Protein AF-A0A1M6N643-F1 (afdb_monomer_lite)

InterPro domains:
  IPR009057 Homedomain-like superfamily [SSF46689] (5-41)

pLDDT: mean 73.68, std 12.25, range [44.78, 88.69]

Organism: NCBI:txid1123349

Structure (mmCIF, N/CA/C/O backbone):
data_AF-A0A1M6N643-F1
#
_entry.id   AF-A0A1M6N643-F1
#
loop_
_atom_site.group_PDB
_atom_site.id
_atom_site.type_symbol
_atom_site.label_atom_id
_atom_site.label_alt_id
_atom_site.label_comp_id
_atom_site.label_asym_id
_atom_site.label_entity_id
_atom_site.label_seq_id
_atom_site.pdbx_PDB_ins_code
_atom_site.Cartn_x
_atom_site.Cartn_y
_atom_site.Cartn_z
_atom_site.occupancy
_atom_site.B_iso_or_equiv
_atom_site.auth_seq_id
_atom_site.auth_comp_id
_atom_site.auth_asym_id
_atom_site.auth_atom_id
_atom_site.pdbx_PDB_model_num
ATOM 1 N N . MET A 1 1 ? 25.553 -9.862 -13.606 1.00 44.78 1 MET A N 1
ATOM 2 C CA . MET A 1 1 ? 24.177 -9.997 -14.134 1.00 44.78 1 MET A CA 1
ATOM 3 C C . MET A 1 1 ? 23.199 -9.663 -13.008 1.00 44.78 1 MET A C 1
ATOM 5 O O . MET A 1 1 ? 22.861 -10.541 -12.227 1.00 44.78 1 MET A O 1
ATOM 9 N N . ALA A 1 2 ? 22.821 -8.393 -12.832 1.00 51.00 2 ALA A N 1
ATOM 10 C CA . ALA A 1 2 ? 21.867 -8.010 -11.789 1.00 51.00 2 ALA A CA 1
ATOM 11 C C . ALA A 1 2 ? 20.448 -8.261 -12.317 1.00 51.00 2 ALA A C 1
ATOM 13 O O . ALA A 1 2 ? 19.911 -7.473 -13.092 1.00 51.00 2 ALA A O 1
ATOM 14 N N . LYS A 1 3 ? 19.897 -9.428 -11.965 1.00 50.00 3 LYS A N 1
ATOM 15 C CA . LYS A 1 3 ? 18.512 -9.830 -12.239 1.00 50.00 3 LYS A CA 1
ATOM 16 C C . LYS A 1 3 ? 17.579 -8.692 -11.822 1.00 50.00 3 LYS A C 1
ATOM 18 O O . LYS A 1 3 ? 17.641 -8.255 -10.677 1.00 50.00 3 LYS A O 1
ATOM 23 N N . GLY A 1 4 ? 16.756 -8.227 -12.761 1.00 50.94 4 GLY A N 1
ATOM 24 C CA . GLY A 1 4 ? 15.863 -7.083 -12.615 1.00 50.94 4 GLY A CA 1
ATOM 25 C C . GLY A 1 4 ? 14.992 -7.163 -11.367 1.00 50.94 4 GLY A C 1
ATOM 26 O O . GLY A 1 4 ? 13.903 -7.735 -11.386 1.00 50.94 4 GLY A O 1
ATOM 27 N N . GLN A 1 5 ? 15.461 -6.549 -10.282 1.00 58.66 5 GLN A N 1
ATOM 28 C CA . GLN A 1 5 ? 14.597 -6.166 -9.182 1.00 58.66 5 GLN A CA 1
ATOM 29 C C . GLN A 1 5 ? 13.633 -5.147 -9.776 1.00 58.66 5 GLN A C 1
ATOM 31 O O . GLN A 1 5 ? 14.049 -4.039 -10.117 1.00 58.66 5 GLN A O 1
ATOM 36 N N . LYS A 1 6 ? 12.366 -5.543 -9.963 1.00 61.00 6 LYS A N 1
ATOM 37 C CA . LYS A 1 6 ? 11.274 -4.606 -10.231 1.00 61.00 6 LYS A CA 1
ATOM 38 C C . LYS A 1 6 ? 11.313 -3.587 -9.097 1.00 61.00 6 LYS A C 1
ATOM 40 O O . LYS A 1 6 ? 10.878 -3.861 -7.980 1.00 61.00 6 LYS A O 1
ATOM 45 N N . ARG A 1 7 ? 11.968 -2.458 -9.352 1.00 65.19 7 ARG A N 1
ATOM 46 C CA . ARG A 1 7 ? 12.119 -1.365 -8.404 1.00 65.19 7 ARG A CA 1
ATOM 47 C C . ARG A 1 7 ? 10.781 -0.651 -8.433 1.00 65.19 7 ARG A C 1
ATOM 49 O O . ARG A 1 7 ? 10.578 0.273 -9.210 1.00 65.19 7 ARG A O 1
ATOM 56 N N . TYR A 1 8 ? 9.835 -1.175 -7.663 1.00 72.06 8 TYR A N 1
ATOM 57 C CA . TYR A 1 8 ? 8.590 -0.474 -7.414 1.00 72.06 8 TYR A CA 1
ATOM 58 C C . TYR A 1 8 ? 8.953 0.903 -6.862 1.00 72.06 8 TYR A C 1
ATOM 60 O O . TYR A 1 8 ? 9.762 1.012 -5.933 1.00 72.06 8 TYR A O 1
ATOM 68 N N . THR A 1 9 ? 8.431 1.949 -7.496 1.00 79.62 9 THR A N 1
ATOM 69 C CA . THR A 1 9 ? 8.640 3.318 -7.037 1.00 79.62 9 THR A CA 1
ATOM 70 C C . THR A 1 9 ? 8.006 3.480 -5.657 1.00 79.62 9 THR A C 1
ATOM 72 O O . THR A 1 9 ? 7.093 2.742 -5.281 1.00 79.62 9 THR A O 1
ATOM 75 N N . GLN A 1 10 ? 8.505 4.437 -4.874 1.00 79.50 10 GLN A N 1
ATOM 76 C CA . GLN A 1 10 ? 7.919 4.736 -3.564 1.00 79.50 10 GLN A CA 1
ATOM 77 C C . GLN A 1 10 ? 6.44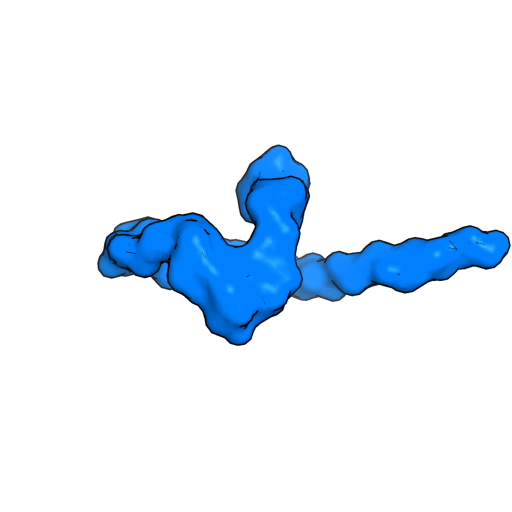4 5.131 -3.699 1.00 79.50 10 GLN A C 1
ATOM 79 O O . GLN A 1 10 ? 5.627 4.720 -2.888 1.00 79.50 10 GLN A O 1
ATOM 84 N N . GLU A 1 11 ? 6.103 5.844 -4.774 1.00 81.12 11 GLU A N 1
ATOM 85 C CA . GLU A 1 11 ? 4.730 6.214 -5.114 1.00 81.12 11 GLU A CA 1
ATOM 86 C C . GLU A 1 11 ? 3.836 4.983 -5.294 1.00 81.12 11 GLU A C 1
ATOM 88 O O . GLU A 1 11 ? 2.793 4.882 -4.660 1.00 81.12 11 GLU A O 1
ATOM 93 N N . PHE A 1 12 ? 4.306 3.983 -6.045 1.00 81.44 12 PHE A N 1
ATOM 94 C CA . PHE A 1 12 ? 3.578 2.731 -6.204 1.00 81.44 12 PHE A CA 1
ATOM 95 C C . PHE A 1 12 ? 3.399 2.006 -4.861 1.00 81.44 12 PHE A C 1
ATOM 97 O O . PHE A 1 12 ? 2.303 1.551 -4.551 1.00 81.44 12 PHE A O 1
ATOM 104 N N . LYS A 1 13 ? 4.444 1.932 -4.023 1.00 80.56 13 LYS A N 1
ATOM 105 C CA . LYS A 1 13 ? 4.321 1.349 -2.674 1.00 80.56 13 LYS A CA 1
ATOM 106 C C . LYS A 1 13 ? 3.284 2.097 -1.825 1.00 80.56 13 LYS A C 1
ATOM 108 O O . LYS A 1 13 ? 2.493 1.445 -1.148 1.00 80.56 13 LYS A O 1
ATOM 113 N N . ASN A 1 14 ? 3.259 3.427 -1.890 1.00 85.12 14 ASN A N 1
ATOM 114 C CA . ASN A 1 14 ? 2.300 4.247 -1.151 1.00 85.12 14 ASN A CA 1
ATOM 115 C C . ASN A 1 14 ? 0.862 3.984 -1.596 1.00 85.12 14 ASN A C 1
ATOM 117 O O . ASN A 1 14 ? 0.019 3.739 -0.739 1.00 85.12 14 ASN A O 1
ATOM 121 N N . THR A 1 15 ? 0.595 3.921 -2.905 1.00 86.12 15 THR A N 1
ATOM 122 C CA . THR A 1 15 ? -0.746 3.595 -3.417 1.00 86.12 15 THR A CA 1
ATOM 123 C C . THR A 1 15 ? -1.232 2.246 -2.890 1.00 86.12 15 THR A C 1
ATOM 125 O O . THR A 1 15 ? -2.376 2.110 -2.469 1.00 86.12 15 THR A O 1
ATOM 128 N N . ILE A 1 16 ? -0.359 1.239 -2.850 1.00 83.00 16 ILE A N 1
ATOM 129 C CA . ILE A 1 16 ? -0.708 -0.088 -2.330 1.00 83.00 16 ILE A CA 1
ATOM 130 C C . ILE A 1 16 ? -1.003 -0.049 -0.827 1.00 83.00 16 ILE A C 1
ATOM 132 O O . ILE A 1 16 ? -1.938 -0.706 -0.371 1.00 83.00 16 ILE A O 1
ATOM 136 N N . VAL A 1 17 ? -0.243 0.732 -0.056 1.00 83.69 17 VAL A N 1
ATOM 137 C CA . VAL A 1 17 ? -0.502 0.943 1.375 1.00 83.69 17 VAL A CA 1
ATOM 138 C C . VAL A 1 17 ? -1.831 1.671 1.590 1.00 83.69 17 VAL A C 1
ATOM 140 O O . VAL A 1 17 ? -2.591 1.282 2.473 1.00 83.69 17 VAL A O 1
ATOM 143 N N . GLU A 1 18 ? -2.161 2.681 0.785 1.00 88.69 18 GLU A N 1
ATOM 144 C CA . GLU A 1 18 ? -3.459 3.369 0.845 1.00 88.69 18 GLU A CA 1
ATOM 145 C C . GLU A 1 18 ? -4.621 2.426 0.525 1.00 88.69 18 GLU A C 1
ATOM 147 O O . GLU A 1 18 ? -5.611 2.404 1.253 1.00 88.69 18 GLU A O 1
ATOM 152 N N . LEU A 1 19 ? -4.481 1.594 -0.511 1.00 86.75 19 LEU A N 1
ATOM 153 C CA . LEU A 1 19 ? -5.482 0.590 -0.866 1.00 86.75 19 LEU A CA 1
ATOM 154 C C . LEU A 1 19 ? -5.650 -0.472 0.230 1.00 86.75 19 LEU A C 1
ATOM 156 O O . LEU A 1 19 ? -6.764 -0.895 0.525 1.00 86.75 19 LEU A O 1
ATOM 160 N N . TYR A 1 20 ? -4.560 -0.894 0.867 1.00 84.50 20 TYR A N 1
ATOM 161 C CA . TYR A 1 20 ? -4.637 -1.813 2.000 1.00 84.50 20 TYR A CA 1
ATOM 162 C C . TYR A 1 20 ? -5.364 -1.176 3.194 1.00 84.50 20 TYR A C 1
ATOM 164 O O . TYR A 1 20 ? -6.255 -1.787 3.783 1.00 84.50 20 TYR A O 1
ATOM 172 N N . ASN A 1 21 ? -5.043 0.082 3.514 1.00 84.50 21 ASN A N 1
ATOM 173 C CA . ASN A 1 21 ? -5.716 0.834 4.576 1.00 84.50 21 ASN A CA 1
ATOM 174 C C . ASN A 1 21 ? -7.187 1.146 4.258 1.00 84.50 21 ASN A C 1
ATOM 176 O O . ASN A 1 21 ? -7.983 1.289 5.183 1.00 84.50 21 ASN A O 1
ATOM 180 N N . SER A 1 22 ? -7.574 1.216 2.979 1.00 87.44 22 SER A N 1
ATOM 181 C CA . SER A 1 22 ? -8.976 1.382 2.570 1.00 87.44 22 SER A CA 1
ATOM 182 C C . SER A 1 22 ? -9.806 0.097 2.685 1.00 87.44 22 SER A C 1
ATOM 184 O O . SER A 1 22 ? -11.017 0.129 2.466 1.00 87.44 22 SER A O 1
ATOM 186 N N . GLY A 1 23 ? -9.183 -1.020 3.077 1.00 84.50 23 GLY A N 1
ATOM 187 C CA . GLY A 1 23 ? -9.847 -2.298 3.327 1.00 84.50 23 GLY A CA 1
ATOM 188 C C . GLY A 1 23 ? -9.665 -3.334 2.219 1.00 84.50 23 GLY A C 1
ATOM 189 O O . GLY A 1 23 ? -10.217 -4.430 2.340 1.00 84.50 23 GLY A O 1
ATOM 190 N N . LYS A 1 24 ? -8.880 -3.052 1.163 1.00 83.38 24 LYS A N 1
ATOM 191 C CA . LYS A 1 24 ? -8.494 -4.107 0.214 1.00 83.38 24 LYS A CA 1
ATOM 192 C C . LYS A 1 24 ? -7.564 -5.104 0.898 1.00 83.38 24 LYS A C 1
ATOM 194 O O . LYS A 1 24 ? -6.588 -4.750 1.558 1.00 83.38 24 LYS A O 1
ATOM 199 N N . SER A 1 25 ? -7.846 -6.385 0.692 1.00 81.38 25 SER A N 1
ATOM 200 C CA . SER A 1 25 ? -6.998 -7.452 1.213 1.00 81.38 25 SER A CA 1
ATOM 201 C C . SER A 1 25 ? -5.707 -7.571 0.411 1.00 81.38 25 SER A C 1
ATOM 203 O O . SER A 1 25 ? -5.689 -7.442 -0.812 1.00 81.38 25 SER A O 1
ATOM 205 N N . LEU A 1 26 ? -4.625 -7.928 1.104 1.00 75.75 26 LEU A N 1
ATOM 206 C CA . LEU A 1 26 ? -3.321 -8.211 0.500 1.00 75.75 26 LEU A CA 1
ATOM 207 C C . LEU A 1 26 ? -3.408 -9.237 -0.643 1.00 75.75 26 LEU A C 1
ATOM 209 O O . LEU A 1 26 ? -2.632 -9.157 -1.585 1.00 75.75 26 LEU A O 1
ATOM 213 N N . ALA A 1 27 ? -4.341 -10.191 -0.562 1.00 81.31 27 ALA A N 1
ATOM 214 C CA . ALA A 1 27 ? -4.584 -11.178 -1.613 1.00 81.31 27 ALA A CA 1
ATOM 215 C C . ALA A 1 27 ? -5.086 -10.537 -2.916 1.00 81.31 27 ALA A C 1
ATOM 217 O O . ALA A 1 27 ? -4.566 -10.863 -3.975 1.00 81.31 27 ALA A O 1
ATOM 218 N N . GLU A 1 28 ? -6.021 -9.587 -2.835 1.00 83.38 28 GLU A N 1
ATOM 219 C CA . GLU A 1 28 ? -6.538 -8.887 -4.017 1.00 83.38 28 GLU A CA 1
ATOM 220 C C . GLU A 1 28 ? -5.482 -7.96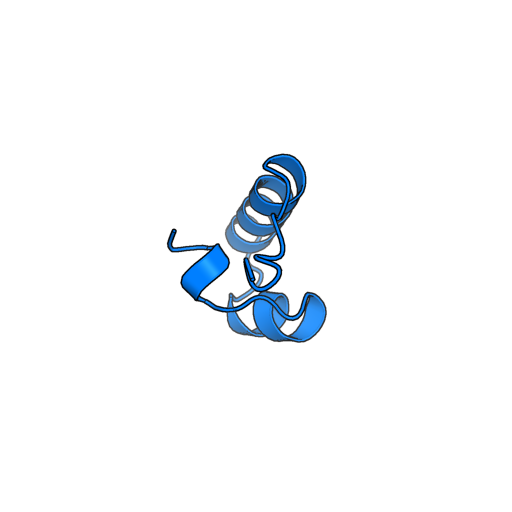9 -4.624 1.00 83.38 28 GLU A C 1
ATOM 222 O O . GLU A 1 28 ? -5.289 -7.961 -5.831 1.00 83.38 28 GLU A O 1
ATOM 227 N N . LEU A 1 29 ? -4.719 -7.257 -3.790 1.00 80.38 29 LEU A N 1
ATOM 228 C CA . LEU A 1 29 ? -3.609 -6.421 -4.261 1.00 80.38 29 LEU A CA 1
ATOM 229 C C . LEU A 1 29 ? -2.476 -7.256 -4.876 1.00 80.38 29 LEU A C 1
ATOM 231 O O . LEU A 1 29 ? -1.810 -6.822 -5.814 1.00 80.38 29 LEU A O 1
ATOM 235 N N . SER A 1 30 ? -2.248 -8.457 -4.343 1.00 78.56 30 SER A N 1
ATOM 236 C CA . SER A 1 30 ? -1.270 -9.414 -4.860 1.00 78.56 30 SER A CA 1
ATOM 237 C C . SER A 1 30 ? -1.681 -9.963 -6.223 1.00 78.56 30 SER A C 1
ATOM 239 O O . SER A 1 30 ? -0.827 -10.040 -7.103 1.00 78.56 30 SER A O 1
ATOM 241 N N . ASP A 1 31 ? -2.962 -10.279 -6.410 1.00 81.12 31 ASP A N 1
ATOM 242 C CA . ASP A 1 31 ? -3.512 -10.790 -7.668 1.00 81.12 31 ASP A CA 1
ATOM 243 C C . ASP A 1 31 ? -3.602 -9.691 -8.744 1.00 81.12 31 ASP A C 1
ATOM 245 O O . ASP A 1 31 ? -3.058 -9.839 -9.838 1.00 81.12 31 ASP A O 1
ATOM 249 N N . GLU A 1 32 ? -4.167 -8.531 -8.394 1.00 81.81 32 GLU A N 1
ATOM 250 C CA . GLU A 1 32 ? -4.437 -7.411 -9.307 1.00 81.81 32 GLU A CA 1
ATOM 251 C C . GLU A 1 32 ? -3.153 -6.710 -9.784 1.00 81.81 32 GLU A C 1
ATOM 253 O O . GLU A 1 32 ? -3.028 -6.337 -10.951 1.00 81.81 32 GLU A O 1
ATOM 258 N N . TYR A 1 33 ? -2.156 -6.575 -8.903 1.00 78.88 33 TYR A N 1
ATOM 259 C CA . TYR A 1 33 ? -0.904 -5.873 -9.207 1.00 78.88 33 TYR A CA 1
ATOM 260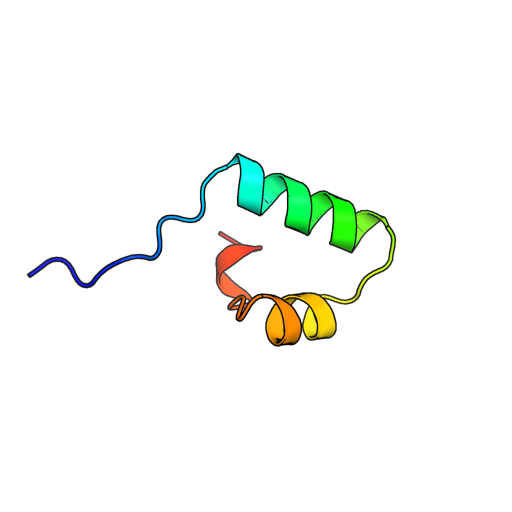 C C . TYR A 1 33 ? 0.312 -6.804 -9.301 1.00 78.88 33 TYR A C 1
ATOM 262 O O . TYR A 1 33 ? 1.451 -6.328 -9.368 1.00 78.88 33 TYR A O 1
ATOM 270 N N . ALA A 1 34 ? 0.094 -8.127 -9.305 1.00 73.31 34 ALA A N 1
ATOM 271 C CA . ALA A 1 34 ? 1.147 -9.147 -9.276 1.00 73.31 34 ALA A CA 1
ATOM 272 C C . ALA A 1 34 ? 2.189 -8.8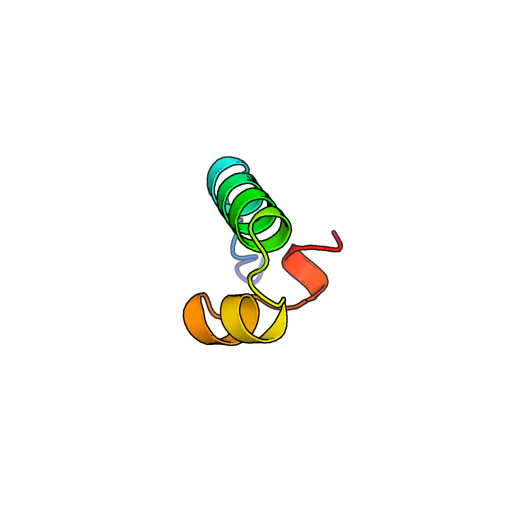83 -8.168 1.00 73.31 34 ALA A C 1
ATOM 274 O O . ALA A 1 34 ? 3.405 -9.051 -8.359 1.00 73.31 34 ALA A O 1
ATOM 275 N N . LEU A 1 35 ? 1.718 -8.408 -7.010 1.00 71.62 35 LEU A N 1
ATOM 276 C CA . LEU A 1 35 ? 2.580 -8.030 -5.902 1.00 71.62 35 LEU A CA 1
ATOM 277 C C . LEU A 1 35 ? 2.938 -9.241 -5.075 1.00 71.62 35 LEU A C 1
ATOM 279 O O . LEU A 1 35 ? 2.089 -9.902 -4.486 1.00 71.62 35 LEU A O 1
ATOM 283 N N . SER A 1 36 ? 4.232 -9.504 -4.974 1.00 68.31 36 SER A N 1
ATOM 284 C CA . SER A 1 36 ? 4.711 -10.472 -4.005 1.00 68.31 36 SER A CA 1
ATOM 285 C C . SER A 1 36 ? 4.520 -9.892 -2.604 1.00 68.31 36 SER A C 1
ATOM 287 O O . SER A 1 36 ? 4.801 -8.715 -2.380 1.00 68.31 36 SER A O 1
ATOM 289 N N . LYS A 1 37 ? 4.104 -10.710 -1.629 1.00 65.12 37 LYS A N 1
ATOM 290 C CA . LYS A 1 37 ? 3.960 -10.283 -0.218 1.00 65.12 37 LYS A CA 1
ATOM 291 C C . LYS A 1 37 ? 5.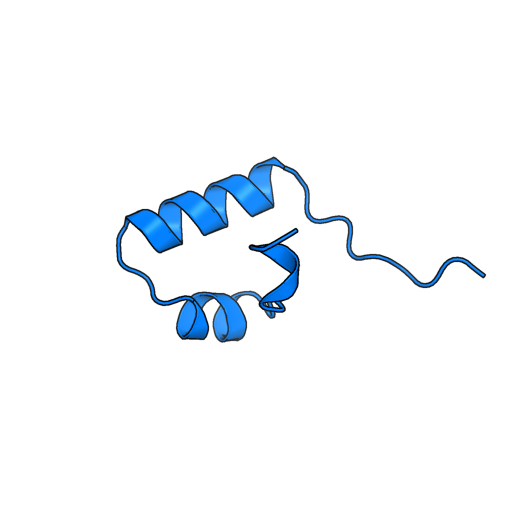239 -9.621 0.323 1.00 65.12 37 LYS A C 1
ATOM 293 O O . LYS A 1 37 ? 5.186 -8.729 1.163 1.00 65.12 37 LYS A O 1
ATOM 298 N N . SER A 1 38 ? 6.390 -10.010 -0.226 1.00 64.25 38 SER A N 1
ATOM 299 C CA . SER A 1 38 ? 7.702 -9.425 0.054 1.00 64.25 38 SER A CA 1
ATOM 300 C C . SER A 1 38 ? 7.868 -7.961 -0.379 1.00 64.25 38 SER A C 1
ATOM 302 O O . SER A 1 38 ? 8.753 -7.291 0.136 1.00 64.25 38 SER A O 1
ATOM 304 N N . THR A 1 39 ? 7.042 -7.434 -1.288 1.00 66.12 39 THR A N 1
ATOM 305 C CA . THR A 1 39 ? 7.078 -6.022 -1.714 1.00 66.12 39 THR A CA 1
ATOM 306 C C . THR A 1 39 ? 6.479 -5.077 -0.672 1.00 66.12 39 THR A C 1
ATOM 308 O O . THR A 1 39 ? 6.876 -3.915 -0.612 1.00 66.12 39 THR A O 1
ATOM 311 N N . ILE A 1 40 ? 5.553 -5.578 0.146 1.00 64.62 40 ILE A N 1
ATOM 312 C CA . ILE A 1 40 ? 4.825 -4.801 1.160 1.00 64.62 40 ILE A CA 1
ATOM 313 C C . ILE A 1 40 ? 5.480 -4.952 2.543 1.00 64.62 40 ILE A C 1
ATOM 315 O O . ILE A 1 40 ? 5.390 -4.053 3.368 1.00 64.62 40 ILE A O 1
ATOM 319 N N . SER A 1 41 ? 6.203 -6.051 2.775 1.00 56.31 41 SER A N 1
ATOM 320 C CA . SER A 1 41 ? 6.924 -6.322 4.028 1.00 56.31 41 SER A CA 1
ATOM 321 C C . SER A 1 41 ? 8.420 -5.944 3.995 1.00 56.31 41 SER A C 1
ATOM 323 O O . SER A 1 41 ? 9.155 -6.365 4.889 1.00 56.31 41 SER A O 1
ATOM 325 N N . GLY A 1 42 ? 8.887 -5.222 2.967 1.00 48.94 42 GLY A N 1
ATOM 326 C CA . GLY A 1 42 ? 10.309 -4.930 2.727 1.0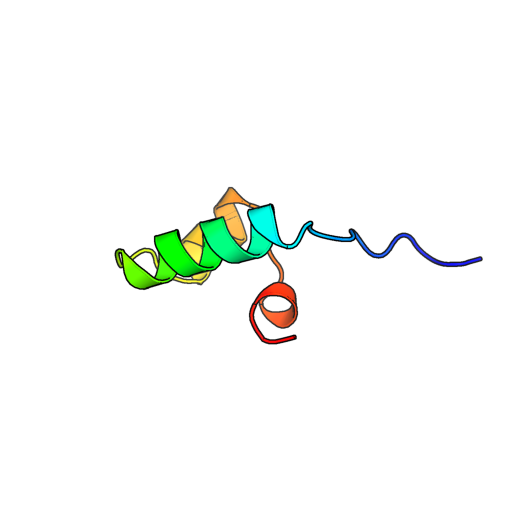0 48.94 42 GLY A CA 1
ATOM 327 C C . GLY A 1 42 ? 10.645 -3.454 2.575 1.00 48.94 42 GLY A C 1
ATOM 328 O O . GLY A 1 42 ? 9.920 -2.742 1.833 1.00 48.94 42 GLY A O 1
#

Secondary structure (DSSP, 8-state):
---------HHHHHHHHHHHHTT--HHHHHHHTT--HHHH--

Sequence (42 aa):
MAKGQKRYTQEFKNTIVELYNSGKSLAELSDEYALSKSTISG

Foldseek 3Di:
DPDDPVPQDVVNLVVLVVCVVVPDDPVCCCVVVVDDPVSNVD

Radius of gyration: 10.95 Å; chains: 1; bounding box: 34×17×19 Å